Protein AF-A0A792DQU1-F1 (afdb_monomer_lite)

Radius of gyration: 22.96 Å; chains: 1; bounding box: 84×52×39 Å

Organism: Escherichia coli (NCBI:txid562)

Secondary structure (DSSP, 8-state):
-------PPPP----TT----PPPS----TTSGGG-GGGGT-EEESSEEEEEE-TTSGGGEEEEEE--TTSPPPEEE---TT-HHHHHH-----------S---TT-EEEEEEEE-S---TT----SS-SS-EEEEEEEEE-SS-EEEEE--

Sequence (152 aa):
DAPSSETGAPTPSPSENEAVSTTTLLSYRASESEGRLTEQGWSAGGGKAEIVADEGATGGTAMKLSKETGVGSWYLEHDAGTGAELLKNGGLISCRFKASGELVANQYVIALYWPVSSLPQGVTLTGDAGNNLLAAFYIQTDAKDLNVMYHN

Foldseek 3Di:
DDDDDPDDDDDDDPDPDPPPDDDDLADFACQPPVSDQVVRQKDKDFWDWDWDAQCPGDNRIDIDTDHDPPTDDIDMDHCSAQCAVCVVVPDDDDDDDDDDDDQDAFDWDDWDWAFYPDYPPPDDDDDDPVTDTPGTWTWTGHNPDIDIDGDD

Structure (mmCIF, N/CA/C/O backbone):
data_AF-A0A792DQU1-F1
#
_entry.id   AF-A0A792DQU1-F1
#
loop_
_atom_site.group_PDB
_atom_site.id
_atom_site.type_symbol
_atom_site.label_atom_id
_atom_site.label_alt_id
_atom_site.label_comp_id
_atom_site.label_asym_id
_atom_site.label_entity_id
_atom_site.label_seq_id
_atom_site.pdbx_PDB_ins_code
_atom_site.Cartn_x
_atom_site.Cartn_y
_atom_site.Cartn_z
_atom_site.occupancy
_atom_site.B_iso_or_equiv
_atom_site.auth_seq_id
_atom_site.auth_comp_id
_atom_site.auth_asym_id
_atom_site.auth_atom_id
_atom_site.pdbx_PDB_model_num
ATOM 1 N N . ASP A 1 1 ? -66.886 35.059 -3.713 1.00 43.34 1 ASP A N 1
ATOM 2 C CA . ASP A 1 1 ? -66.069 34.104 -2.953 1.00 43.34 1 ASP A CA 1
ATOM 3 C C . ASP A 1 1 ? -64.711 33.918 -3.593 1.00 43.34 1 ASP A C 1
ATOM 5 O O . ASP A 1 1 ? -64.624 33.772 -4.806 1.00 43.34 1 ASP A O 1
ATOM 9 N N . ALA A 1 2 ? -63.674 34.039 -2.768 1.00 40.72 2 ALA A N 1
ATOM 10 C CA . ALA A 1 2 ? -62.271 33.798 -3.095 1.00 40.72 2 ALA A CA 1
ATOM 11 C C . ALA A 1 2 ? -61.932 32.286 -2.924 1.00 40.72 2 ALA A C 1
ATOM 13 O O . ALA A 1 2 ? -62.847 31.484 -2.759 1.00 40.72 2 ALA A O 1
ATOM 14 N N . PRO A 1 3 ? -60.656 31.861 -2.967 1.00 56.88 3 PRO A N 1
ATOM 15 C CA . PRO A 1 3 ? -59.996 31.225 -4.108 1.00 56.88 3 PRO A CA 1
ATOM 16 C C . PRO A 1 3 ? -59.577 29.772 -3.787 1.00 56.88 3 PRO A C 1
ATOM 18 O O . PRO A 1 3 ? -59.756 29.305 -2.667 1.00 56.88 3 PRO A O 1
ATOM 21 N N . SER A 1 4 ? -58.953 29.044 -4.717 1.00 46.28 4 SER A N 1
ATOM 22 C CA . SER A 1 4 ? -58.088 27.906 -4.353 1.00 46.28 4 SER A CA 1
ATOM 23 C C . SER A 1 4 ? -57.001 27.709 -5.402 1.00 46.28 4 SER A C 1
ATOM 25 O O . SER A 1 4 ? -57.216 27.116 -6.453 1.00 46.28 4 SER A O 1
ATOM 27 N N . SER A 1 5 ? -55.837 28.275 -5.095 1.00 47.66 5 SER A N 1
ATOM 28 C CA . SER A 1 5 ? -54.564 27.972 -5.734 1.00 47.66 5 SER A CA 1
ATOM 29 C C . SER A 1 5 ? -54.124 26.572 -5.307 1.00 47.66 5 SER A C 1
ATOM 31 O O . SER A 1 5 ? -54.029 26.303 -4.110 1.00 47.66 5 SER A O 1
ATOM 33 N N . GLU A 1 6 ? -53.828 25.692 -6.260 1.00 48.25 6 GLU A N 1
ATOM 34 C CA . GLU A 1 6 ? -53.082 24.466 -5.977 1.00 48.25 6 GLU A CA 1
ATOM 35 C C . GLU A 1 6 ? -51.632 24.839 -5.652 1.00 48.25 6 GLU A C 1
ATOM 37 O O . GLU A 1 6 ? -50.839 25.203 -6.521 1.00 48.25 6 GLU A O 1
ATOM 42 N N . THR A 1 7 ? -51.289 24.788 -4.369 1.00 46.88 7 THR A N 1
ATOM 43 C CA . THR A 1 7 ? -49.910 24.893 -3.899 1.00 46.88 7 THR A CA 1
ATOM 44 C C . THR A 1 7 ? -49.225 23.551 -4.155 1.00 46.88 7 THR A C 1
ATOM 46 O O . THR A 1 7 ? -49.405 22.600 -3.397 1.00 46.88 7 THR A O 1
ATOM 49 N N . GLY A 1 8 ? -48.453 23.457 -5.239 1.00 41.84 8 GLY A N 1
ATOM 50 C CA . GLY A 1 8 ? -47.549 22.331 -5.470 1.00 41.84 8 GLY A CA 1
ATOM 51 C C . GLY A 1 8 ? -46.535 22.234 -4.329 1.00 41.84 8 GLY A C 1
ATOM 52 O O . GLY A 1 8 ? -45.804 23.187 -4.059 1.00 41.84 8 GLY A O 1
ATOM 53 N N . ALA A 1 9 ? -46.512 21.098 -3.633 1.00 48.31 9 ALA A N 1
ATOM 54 C CA . ALA A 1 9 ? -45.486 20.809 -2.642 1.00 48.31 9 ALA A CA 1
ATOM 55 C C . ALA A 1 9 ? -44.121 20.701 -3.349 1.00 48.31 9 ALA A C 1
ATOM 57 O O . ALA A 1 9 ? -44.023 19.984 -4.349 1.00 48.31 9 ALA A O 1
ATOM 58 N N . PRO A 1 10 ? -43.063 21.380 -2.874 1.00 45.91 10 PRO A N 1
ATOM 59 C CA . PRO A 1 10 ? -41.738 21.184 -3.436 1.00 45.91 10 PRO A CA 1
ATOM 60 C C . PRO A 1 10 ? -41.246 19.776 -3.087 1.00 45.91 10 PRO A C 1
ATOM 62 O O . PRO A 1 10 ? -41.093 19.427 -1.916 1.00 45.91 10 PRO A O 1
ATOM 65 N N . THR A 1 11 ? -40.986 18.968 -4.113 1.00 45.44 11 THR A N 1
ATOM 66 C CA . THR A 1 11 ? -40.155 17.767 -4.000 1.00 45.44 11 THR A CA 1
ATOM 67 C C . THR A 1 11 ? -38.776 18.206 -3.502 1.00 45.44 11 THR A C 1
ATOM 69 O O . THR A 1 11 ? -38.173 19.070 -4.143 1.00 45.44 11 THR A O 1
ATOM 72 N N . PRO A 1 12 ? -38.252 17.679 -2.382 1.00 46.56 12 PRO A N 1
ATOM 73 C CA . PRO A 1 12 ? -36.901 18.014 -1.966 1.00 46.56 12 PRO A CA 1
ATOM 74 C C . PRO A 1 12 ? -35.918 17.417 -2.978 1.00 46.56 12 PRO A C 1
ATOM 76 O O . PRO A 1 12 ? -35.731 16.203 -3.040 1.00 46.56 12 PRO A O 1
ATOM 79 N N . SER A 1 13 ? -35.316 18.273 -3.802 1.00 51.78 13 SER A N 1
ATOM 80 C CA . SER A 1 13 ? -34.132 17.920 -4.583 1.00 51.78 13 SER A CA 1
ATOM 81 C C . SER A 1 13 ? -32.974 17.654 -3.613 1.00 51.78 13 SER A C 1
ATOM 83 O O . SER A 1 13 ? -32.790 18.449 -2.686 1.00 51.78 13 SER A O 1
ATOM 85 N N . PRO A 1 14 ? -32.181 16.583 -3.790 1.00 46.38 14 PRO A N 1
ATOM 86 C CA . PRO A 1 14 ? -30.969 16.414 -3.008 1.00 46.38 14 PRO A CA 1
ATOM 87 C C . PRO A 1 14 ? -30.014 17.557 -3.357 1.00 46.38 14 PRO A C 1
ATOM 89 O O . PRO A 1 14 ? -29.698 17.779 -4.524 1.00 46.38 14 PRO A O 1
ATOM 92 N N . SER A 1 15 ? -29.594 18.315 -2.347 1.00 51.66 15 SER A N 1
ATOM 93 C CA . SER A 1 15 ? -28.601 19.375 -2.490 1.00 51.66 15 SER A CA 1
ATOM 94 C C . SER A 1 15 ? -27.284 18.782 -3.002 1.00 51.66 15 SER A C 1
ATOM 96 O O . SER A 1 15 ? -26.598 18.070 -2.276 1.00 51.66 15 SER A O 1
ATOM 98 N N . GLU A 1 16 ? -26.915 19.098 -4.242 1.00 55.16 16 GLU A N 1
ATOM 99 C CA . GLU A 1 16 ? -25.705 18.649 -4.957 1.00 55.16 16 GLU A CA 1
ATOM 100 C C . GLU A 1 16 ? -24.372 19.178 -4.383 1.00 55.16 16 GLU A C 1
ATOM 102 O O . GLU A 1 16 ? -23.371 19.230 -5.092 1.00 55.16 16 GLU A O 1
ATOM 107 N N . ASN A 1 17 ? -24.306 19.606 -3.118 1.00 48.28 17 ASN A N 1
ATOM 108 C CA . ASN A 1 17 ? -23.088 20.248 -2.619 1.00 48.28 17 ASN A CA 1
ATOM 109 C C . ASN A 1 17 ? -22.857 20.136 -1.107 1.00 48.28 17 ASN A C 1
ATOM 111 O O . ASN A 1 17 ? -22.413 21.091 -0.468 1.00 48.28 17 ASN A O 1
ATOM 115 N N . GLU A 1 18 ? -23.104 18.967 -0.518 1.00 50.81 18 GLU A N 1
ATOM 116 C CA . GLU A 1 18 ? -22.389 18.633 0.715 1.00 50.81 18 GLU A CA 1
ATOM 117 C C . GLU A 1 18 ? -20.957 18.247 0.335 1.00 50.81 18 GLU A C 1
ATOM 119 O O . GLU A 1 18 ? -20.664 17.106 -0.018 1.00 50.81 18 GLU A O 1
ATOM 124 N N . ALA A 1 19 ? -20.055 19.231 0.345 1.00 58.03 19 ALA A N 1
ATOM 125 C CA . ALA A 1 19 ? -18.627 18.979 0.244 1.00 58.03 19 ALA A CA 1
ATOM 126 C C . ALA A 1 19 ? -18.201 18.127 1.450 1.00 58.03 19 ALA A C 1
ATOM 128 O O . ALA A 1 19 ? -17.959 18.646 2.543 1.00 58.03 19 ALA A O 1
ATOM 129 N N . VAL A 1 20 ? -18.139 16.808 1.263 1.00 65.75 20 VAL A N 1
ATOM 130 C CA . VAL A 1 20 ? -17.619 15.891 2.277 1.00 65.75 20 VAL A CA 1
ATOM 131 C C . VAL A 1 20 ? -16.148 16.238 2.490 1.00 65.75 20 VAL A C 1
ATOM 133 O O . VAL A 1 20 ? -15.299 16.010 1.629 1.00 65.75 20 VAL A O 1
ATOM 136 N N . SER A 1 21 ? -15.852 16.850 3.633 1.00 80.81 21 SER A N 1
ATOM 137 C CA . SER A 1 21 ? -14.489 17.199 4.021 1.00 80.81 21 SER A CA 1
ATOM 138 C C . SER A 1 21 ? -13.783 15.940 4.516 1.00 80.81 21 SER A C 1
ATOM 140 O O . SER A 1 21 ? -14.169 15.375 5.536 1.00 80.81 21 SER A O 1
ATOM 142 N N . THR A 1 22 ? -12.755 15.487 3.802 1.00 87.31 22 THR A N 1
ATOM 143 C CA . THR A 1 22 ? -11.919 14.358 4.232 1.00 87.31 22 THR A CA 1
ATOM 144 C C . THR A 1 22 ? -10.731 14.852 5.048 1.00 87.31 22 THR A C 1
ATOM 146 O O . THR A 1 22 ? -10.061 15.804 4.645 1.00 87.31 22 THR A O 1
ATOM 149 N N . THR A 1 23 ? -10.414 14.175 6.149 1.00 94.00 23 THR A N 1
ATOM 150 C CA . THR A 1 23 ? -9.155 14.364 6.880 1.00 94.00 23 THR A CA 1
ATOM 151 C C . THR A 1 23 ? -8.150 13.283 6.485 1.00 94.00 23 THR A C 1
ATOM 153 O O . THR A 1 23 ? -8.506 12.124 6.275 1.00 94.00 23 THR A O 1
ATOM 156 N N . THR A 1 24 ? -6.876 13.656 6.366 1.00 95.69 24 THR A N 1
ATOM 157 C CA . THR A 1 24 ? -5.800 12.703 6.073 1.00 95.69 24 THR A CA 1
ATOM 158 C C . THR A 1 24 ? -5.320 12.069 7.373 1.00 95.69 24 THR A C 1
ATOM 160 O O . THR A 1 24 ? -4.784 12.769 8.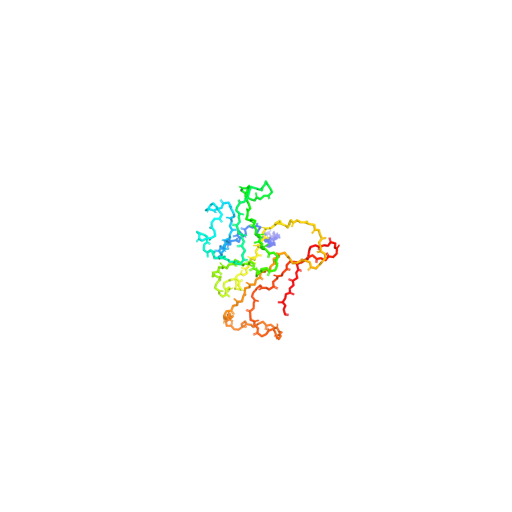227 1.00 95.69 24 THR A O 1
ATOM 163 N N . LEU A 1 25 ? -5.489 10.752 7.513 1.00 96.75 25 LEU A N 1
ATOM 164 C CA . LEU A 1 25 ? -4.916 9.992 8.631 1.00 96.75 25 LEU A CA 1
ATOM 165 C C . LEU A 1 25 ? -3.397 9.832 8.477 1.00 96.75 25 LEU A C 1
ATOM 167 O O . LEU A 1 25 ? -2.644 10.090 9.407 1.00 96.75 25 LEU A O 1
ATOM 171 N N . LEU A 1 26 ? -2.962 9.417 7.288 1.00 97.19 26 LEU A N 1
ATOM 172 C CA . LEU A 1 26 ? -1.561 9.300 6.896 1.00 97.19 26 LEU A CA 1
ATOM 173 C C . LEU A 1 26 ? -1.447 9.440 5.378 1.00 97.19 26 LEU A C 1
ATOM 175 O O . LEU A 1 26 ? -2.390 9.137 4.641 1.00 97.19 26 LEU A O 1
ATOM 179 N N . SER A 1 27 ? -0.289 9.884 4.904 1.00 97.56 27 SER A N 1
ATOM 180 C CA . SER A 1 27 ? 0.015 9.952 3.477 1.00 97.56 27 SER A CA 1
ATOM 181 C C . SER A 1 27 ? 1.509 9.838 3.232 1.00 97.56 27 SER A C 1
ATOM 183 O O . SER A 1 27 ? 2.313 10.229 4.071 1.00 97.56 27 SER A O 1
ATOM 185 N N . TYR A 1 28 ? 1.868 9.346 2.051 1.00 98.31 28 TYR A N 1
ATOM 186 C CA . TYR A 1 28 ? 3.202 9.498 1.489 1.00 98.31 28 TYR A CA 1
ATOM 187 C C . TYR A 1 28 ? 3.092 10.132 0.103 1.00 98.31 28 TYR A C 1
ATOM 189 O O . TYR A 1 28 ? 2.278 9.693 -0.718 1.00 98.31 28 TYR A O 1
ATOM 197 N N . ARG A 1 29 ? 3.922 11.136 -0.178 1.00 97.88 29 ARG A N 1
ATOM 198 C CA . ARG A 1 29 ? 4.043 11.775 -1.493 1.00 97.88 29 ARG A CA 1
ATOM 199 C C . ARG A 1 29 ? 5.513 11.968 -1.841 1.00 97.88 29 ARG A C 1
ATOM 201 O O . ARG A 1 29 ? 6.243 12.654 -1.134 1.00 97.88 29 ARG A O 1
ATOM 208 N N . ALA A 1 30 ? 5.935 11.419 -2.979 1.00 97.56 30 ALA A N 1
ATOM 209 C CA . ALA A 1 30 ? 7.315 11.540 -3.460 1.00 97.56 30 ALA A CA 1
ATOM 210 C C . ALA A 1 30 ? 7.729 12.991 -3.781 1.00 97.56 30 ALA A C 1
ATOM 212 O O . ALA A 1 30 ? 8.916 13.304 -3.806 1.00 97.56 30 ALA A O 1
ATOM 213 N N . SER A 1 31 ? 6.760 13.878 -4.022 1.00 96.06 31 SER A N 1
ATOM 214 C CA . SER A 1 31 ? 6.982 15.303 -4.282 1.00 96.06 31 SER A CA 1
ATOM 215 C C . SER A 1 31 ? 7.082 16.159 -3.013 1.00 96.06 31 SER A C 1
ATOM 217 O O . SER A 1 31 ? 7.435 17.331 -3.103 1.00 96.06 31 SER A O 1
ATOM 219 N N . GLU A 1 32 ? 6.729 15.621 -1.843 1.00 97.06 32 GLU A N 1
ATOM 220 C CA . GLU A 1 32 ? 6.776 16.340 -0.564 1.00 97.06 32 GLU A CA 1
ATOM 221 C C . GLU A 1 32 ? 8.051 15.973 0.195 1.00 97.06 32 GLU A C 1
ATOM 223 O O . GLU A 1 32 ? 8.492 14.826 0.139 1.00 97.06 32 GLU A O 1
ATOM 228 N N . SER A 1 33 ? 8.660 16.936 0.896 1.00 96.75 33 SER A N 1
ATOM 229 C CA . SER A 1 33 ? 9.875 16.701 1.697 1.00 96.75 33 SER A CA 1
ATOM 230 C C . SER A 1 33 ? 10.989 15.977 0.927 1.00 96.75 33 SER A C 1
ATOM 232 O O . SER A 1 33 ? 11.638 15.077 1.454 1.00 96.75 33 SER A O 1
ATOM 234 N N . GLU A 1 34 ? 11.155 16.294 -0.363 1.00 95.81 34 GLU A N 1
ATOM 235 C CA . GLU A 1 34 ? 12.109 15.616 -1.261 1.00 95.81 34 GLU A CA 1
ATOM 236 C C . GLU A 1 34 ? 11.931 14.080 -1.289 1.00 95.81 34 GLU A C 1
ATOM 238 O O . GLU A 1 34 ? 12.882 13.325 -1.476 1.00 95.81 34 GLU A O 1
ATOM 243 N N . GLY A 1 35 ? 10.706 13.602 -1.045 1.00 96.56 35 GLY A N 1
ATOM 244 C CA . GLY A 1 35 ? 10.342 12.189 -0.965 1.00 96.56 35 GLY A CA 1
ATOM 245 C C . GLY A 1 35 ? 10.874 11.457 0.271 1.00 96.56 35 GLY A C 1
ATOM 246 O O . GLY A 1 35 ? 10.786 10.225 0.333 1.00 96.56 35 GLY A O 1
ATOM 247 N N . ARG A 1 36 ? 11.416 12.178 1.260 1.00 97.44 36 ARG A N 1
ATOM 248 C CA . ARG A 1 36 ? 12.013 11.602 2.470 1.00 97.44 36 ARG A CA 1
ATOM 249 C C . ARG A 1 36 ? 10.941 10.997 3.372 1.00 97.44 36 ARG A C 1
ATOM 251 O O . ARG A 1 36 ? 10.187 11.704 4.034 1.00 97.44 36 ARG A O 1
ATOM 258 N N . LEU A 1 37 ? 10.938 9.667 3.439 1.00 98.06 37 LEU A N 1
ATOM 259 C CA . LEU A 1 37 ? 10.001 8.863 4.232 1.00 98.06 37 LEU A CA 1
ATOM 260 C C . LEU A 1 37 ? 9.917 9.314 5.697 1.00 98.06 37 LEU A C 1
ATOM 262 O O . LEU A 1 37 ? 8.821 9.542 6.202 1.00 98.06 37 LEU A O 1
ATOM 266 N N . THR A 1 38 ? 11.061 9.518 6.355 1.00 97.44 38 THR A N 1
ATOM 267 C CA . THR A 1 38 ? 11.107 9.851 7.787 1.00 97.44 38 THR A CA 1
ATOM 268 C C . THR A 1 38 ? 10.516 11.219 8.117 1.00 97.44 38 THR A C 1
ATOM 270 O O . THR A 1 38 ? 9.956 11.388 9.195 1.00 97.44 38 THR A O 1
ATOM 273 N N 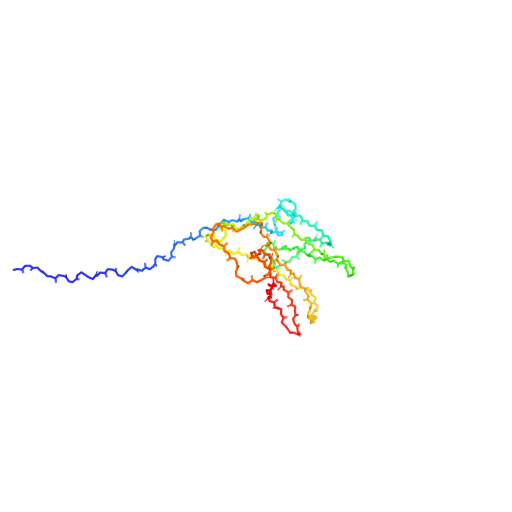. GLU A 1 39 ? 10.585 12.187 7.200 1.00 97.94 39 GLU A N 1
ATOM 274 C CA . GLU A 1 39 ? 9.958 13.504 7.388 1.00 97.94 39 GLU A CA 1
ATOM 275 C C . GLU A 1 39 ? 8.437 13.454 7.230 1.00 97.94 39 GLU A C 1
ATOM 277 O O . GLU A 1 39 ? 7.734 14.324 7.736 1.00 97.94 39 GLU A O 1
ATOM 282 N N . GLN A 1 40 ? 7.933 12.410 6.571 1.00 98.12 40 GLN A N 1
ATOM 283 C CA . GLN A 1 40 ? 6.509 12.139 6.392 1.00 98.12 40 GLN A CA 1
ATOM 284 C C . GLN A 1 40 ? 5.992 11.074 7.377 1.00 98.12 40 GLN A C 1
ATOM 286 O O . GLN A 1 40 ? 4.893 10.564 7.192 1.00 98.12 40 GLN A O 1
ATOM 291 N N . GLY A 1 41 ? 6.775 10.715 8.404 1.00 98.06 41 GLY A N 1
ATOM 292 C CA . GLY A 1 41 ? 6.371 9.770 9.455 1.00 98.06 41 GLY A CA 1
ATOM 293 C C . GLY A 1 41 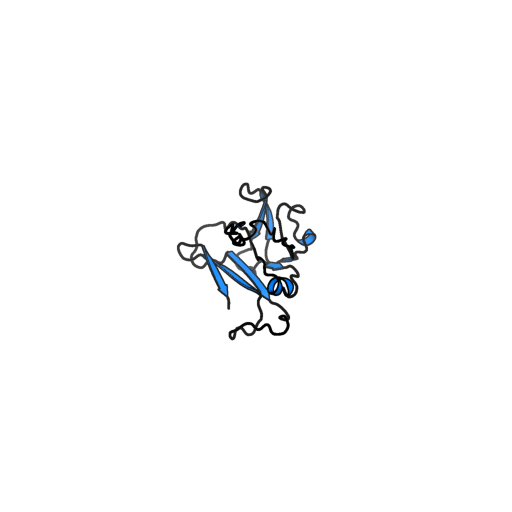? 6.534 8.284 9.114 1.00 98.06 41 GLY A C 1
ATOM 294 O O . GLY A 1 41 ? 6.128 7.434 9.902 1.00 98.06 41 GLY A O 1
ATOM 295 N N . TRP A 1 42 ? 7.144 7.953 7.973 1.00 98.50 42 TRP A N 1
ATOM 296 C CA . TRP A 1 42 ? 7.339 6.571 7.530 1.00 98.50 42 TRP A CA 1
ATOM 297 C C . TRP A 1 42 ? 8.715 6.020 7.911 1.00 98.50 42 TRP A C 1
ATOM 299 O O . TRP A 1 42 ? 9.732 6.719 7.839 1.00 98.50 42 TRP A O 1
ATOM 309 N N . SER A 1 43 ? 8.764 4.728 8.226 1.00 97.62 43 SER A N 1
ATOM 310 C CA . SER A 1 43 ? 9.991 3.934 8.310 1.00 97.62 43 SER A CA 1
ATOM 311 C C . SER A 1 43 ? 10.069 2.942 7.143 1.00 97.62 43 SER A C 1
ATOM 313 O O . SER A 1 43 ? 9.067 2.639 6.493 1.00 97.62 43 SER A O 1
ATOM 315 N N . ALA A 1 44 ? 11.274 2.462 6.834 1.00 97.00 44 ALA A N 1
ATOM 316 C CA . ALA A 1 44 ? 11.505 1.529 5.736 1.00 97.00 44 ALA A CA 1
ATOM 317 C C . ALA A 1 44 ? 12.670 0.582 6.020 1.00 97.00 44 ALA A C 1
ATOM 319 O O . ALA A 1 44 ? 13.595 0.929 6.759 1.00 97.00 44 ALA A O 1
ATOM 320 N N . GLY A 1 45 ? 12.662 -0.585 5.376 1.00 95.44 45 GLY A N 1
ATOM 321 C CA . GLY A 1 45 ? 13.757 -1.552 5.460 1.00 95.44 45 GLY A CA 1
ATOM 322 C C . GLY A 1 45 ? 13.700 -2.634 4.381 1.00 95.44 45 GLY A C 1
ATOM 323 O O . GLY A 1 45 ? 12.814 -2.635 3.530 1.00 95.44 45 GLY A O 1
ATOM 324 N N . GLY A 1 46 ? 14.685 -3.540 4.392 1.00 94.06 46 GLY A N 1
ATOM 325 C CA . GLY A 1 46 ? 14.733 -4.748 3.549 1.00 94.06 46 GLY A CA 1
ATOM 326 C C . GLY A 1 46 ? 15.038 -4.551 2.054 1.00 94.06 46 GLY A C 1
ATOM 327 O O . GLY A 1 46 ? 15.249 -5.526 1.338 1.00 94.06 46 GLY A O 1
ATOM 328 N N . GLY A 1 47 ? 15.115 -3.312 1.566 1.00 94.62 47 GLY A N 1
ATOM 329 C CA . GLY A 1 47 ? 15.459 -2.997 0.178 1.00 94.62 47 GLY A CA 1
ATOM 330 C C . GLY A 1 47 ? 15.968 -1.569 0.008 1.00 94.62 47 GLY A C 1
ATOM 331 O O . GLY A 1 47 ? 16.531 -0.988 0.934 1.00 94.62 47 GLY A O 1
ATOM 332 N N . LYS A 1 48 ? 15.780 -1.006 -1.187 1.00 94.94 48 LYS A N 1
ATOM 333 C CA . LYS A 1 48 ? 16.166 0.364 -1.542 1.00 94.94 48 LYS A CA 1
ATOM 334 C C . LYS A 1 48 ? 14.938 1.170 -1.943 1.00 94.94 48 LYS A C 1
ATOM 336 O O . LYS A 1 48 ? 14.110 0.689 -2.718 1.00 94.94 48 LYS A O 1
ATOM 341 N N . ALA A 1 49 ? 14.870 2.395 -1.436 1.00 96.75 49 ALA A N 1
ATOM 342 C CA . ALA A 1 49 ? 13.894 3.407 -1.809 1.00 96.75 49 ALA A CA 1
ATOM 343 C C . ALA A 1 49 ? 14.645 4.604 -2.402 1.00 96.75 49 ALA A C 1
ATOM 345 O O . ALA A 1 49 ? 15.478 5.206 -1.726 1.00 96.75 49 ALA A O 1
ATOM 346 N N . GLU A 1 50 ? 14.378 4.922 -3.666 1.00 97.19 50 GLU A N 1
ATOM 347 C CA . GLU A 1 50 ? 15.069 5.984 -4.404 1.00 97.19 50 GLU A CA 1
ATOM 348 C C . GLU A 1 50 ? 14.050 6.926 -5.042 1.00 97.19 50 GLU A C 1
ATOM 350 O O . GLU A 1 50 ? 13.086 6.474 -5.659 1.00 97.19 50 GLU A O 1
ATOM 355 N N . ILE A 1 51 ? 14.263 8.236 -4.923 1.00 98.06 51 ILE A N 1
ATOM 356 C CA . ILE A 1 51 ? 13.418 9.227 -5.594 1.00 98.06 51 ILE A CA 1
ATOM 357 C C . ILE A 1 51 ? 13.910 9.413 -7.024 1.00 98.06 51 ILE A C 1
ATOM 359 O O . ILE A 1 51 ? 15.083 9.698 -7.260 1.00 98.06 51 ILE A O 1
ATOM 363 N N . VAL A 1 52 ? 13.006 9.232 -7.982 1.00 97.94 52 VAL A N 1
ATOM 364 C CA . VAL A 1 52 ? 13.286 9.305 -9.418 1.00 97.94 52 VAL A CA 1
ATOM 365 C C . VAL A 1 52 ? 12.344 10.292 -10.096 1.00 97.94 52 VAL A C 1
ATOM 367 O O . VAL A 1 52 ? 11.210 10.480 -9.655 1.00 97.94 52 VAL A O 1
ATOM 370 N N . ALA A 1 53 ? 12.802 10.905 -11.187 1.00 97.31 53 ALA A N 1
ATOM 371 C CA . ALA A 1 53 ? 11.935 11.687 -12.059 1.00 97.31 53 ALA A CA 1
ATOM 372 C C . ALA A 1 53 ? 10.967 10.762 -12.814 1.00 97.31 53 ALA A C 1
ATOM 374 O O . ALA A 1 53 ? 11.364 9.713 -13.330 1.00 97.31 53 ALA A O 1
ATOM 375 N N . ASP A 1 54 ? 9.701 11.158 -12.880 1.00 97.12 54 ASP A N 1
ATOM 376 C CA . ASP A 1 54 ? 8.635 10.438 -13.566 1.00 97.12 54 ASP A CA 1
ATOM 377 C C . ASP A 1 54 ? 7.568 11.438 -14.024 1.00 97.12 54 ASP A C 1
ATOM 379 O O . ASP A 1 54 ? 6.786 11.938 -13.219 1.00 97.12 54 ASP A O 1
ATOM 383 N N . GLU A 1 55 ? 7.529 11.738 -15.324 1.00 95.00 55 GLU A N 1
ATOM 384 C CA . GLU A 1 55 ? 6.577 12.699 -15.907 1.00 95.00 55 GLU A CA 1
ATOM 385 C C . GLU A 1 55 ? 5.112 12.298 -15.685 1.00 95.00 55 GLU A C 1
ATOM 387 O O . GLU A 1 55 ? 4.226 13.150 -15.635 1.00 95.00 55 GLU A O 1
ATOM 392 N N . GLY A 1 56 ? 4.846 10.999 -15.518 1.00 93.19 56 GLY A N 1
ATOM 393 C CA . GLY A 1 56 ? 3.519 10.483 -15.218 1.00 93.19 56 GLY A CA 1
ATOM 394 C C . GLY A 1 56 ? 3.152 10.582 -13.739 1.00 93.19 56 GLY A C 1
ATOM 395 O O . GLY A 1 56 ? 2.026 10.232 -13.380 1.00 93.19 56 GLY A O 1
ATOM 396 N N . ALA A 1 57 ? 4.059 11.001 -12.856 1.00 95.00 57 ALA A N 1
ATOM 397 C CA . ALA A 1 57 ? 3.812 11.126 -11.427 1.00 95.00 57 ALA A CA 1
ATOM 398 C C . ALA A 1 57 ? 3.333 12.528 -11.027 1.00 95.00 57 ALA A C 1
ATOM 400 O O . ALA A 1 57 ? 3.682 13.540 -11.632 1.00 95.00 57 ALA A O 1
ATOM 401 N N . THR A 1 58 ? 2.527 12.597 -9.967 1.00 89.81 58 THR A N 1
ATOM 402 C CA . THR A 1 58 ? 2.145 13.875 -9.358 1.00 89.81 58 THR A CA 1
ATOM 403 C C . THR A 1 58 ? 3.403 14.601 -8.887 1.00 89.81 58 THR A C 1
ATOM 405 O O . THR A 1 58 ? 4.180 14.045 -8.119 1.00 89.81 58 THR A O 1
ATOM 408 N N . GLY A 1 59 ? 3.615 15.831 -9.357 1.00 91.88 59 GLY A N 1
ATOM 409 C CA . GLY A 1 59 ? 4.828 16.595 -9.044 1.00 91.88 59 GLY A CA 1
ATOM 410 C C . GLY A 1 59 ? 6.084 16.146 -9.803 1.00 91.88 59 GLY A C 1
ATOM 411 O O . GLY A 1 59 ? 7.166 16.632 -9.493 1.00 91.88 59 GLY A O 1
ATOM 412 N N . GLY A 1 60 ? 5.961 15.253 -10.793 1.00 96.25 60 GLY A N 1
ATOM 413 C CA . GLY A 1 60 ? 7.068 14.841 -11.661 1.00 96.25 60 GLY A CA 1
ATOM 414 C C . GLY A 1 60 ? 8.084 13.896 -11.014 1.00 96.25 60 GLY A C 1
ATOM 415 O O . GLY A 1 60 ? 9.131 13.637 -11.608 1.00 96.25 60 GLY A O 1
ATOM 416 N N . THR A 1 61 ? 7.809 13.385 -9.809 1.00 97.00 61 THR A N 1
ATOM 417 C CA . THR A 1 61 ? 8.691 12.459 -9.087 1.00 97.00 61 THR A CA 1
ATOM 418 C C . THR A 1 61 ? 7.937 11.261 -8.524 1.00 97.00 61 THR A C 1
ATOM 420 O O . THR A 1 61 ? 6.763 11.342 -8.159 1.00 97.00 61 THR A O 1
ATOM 423 N N . ALA A 1 62 ? 8.628 10.128 -8.429 1.00 98.12 62 ALA A N 1
ATOM 424 C CA . ALA A 1 62 ? 8.125 8.897 -7.833 1.00 98.12 62 ALA A CA 1
ATOM 425 C C . ALA A 1 62 ? 9.188 8.259 -6.932 1.00 98.12 62 ALA A C 1
ATOM 427 O O . ALA A 1 62 ? 10.385 8.454 -7.132 1.00 98.12 62 ALA A O 1
ATOM 428 N N . MET A 1 63 ? 8.753 7.455 -5.963 1.00 97.94 63 MET A N 1
ATOM 429 C CA . MET A 1 63 ? 9.649 6.587 -5.203 1.00 97.94 63 MET A CA 1
ATOM 430 C C . MET A 1 63 ? 9.735 5.226 -5.884 1.00 97.94 63 MET A C 1
ATOM 432 O O . MET A 1 63 ? 8.739 4.508 -5.992 1.00 97.94 63 MET A O 1
ATOM 436 N N . LYS A 1 64 ? 10.934 4.859 -6.324 1.00 97.62 64 LYS A N 1
ATOM 437 C CA . LYS A 1 64 ? 11.244 3.532 -6.841 1.00 97.62 64 LYS A CA 1
ATOM 438 C C . LYS A 1 64 ? 11.663 2.627 -5.687 1.00 97.62 64 LYS A C 1
ATOM 440 O O . LYS A 1 64 ? 12.666 2.883 -5.023 1.00 97.62 64 LYS A O 1
ATOM 445 N N . LEU A 1 65 ? 10.905 1.553 -5.486 1.00 97.06 65 LEU A N 1
ATOM 446 C CA . LEU A 1 65 ? 11.210 0.503 -4.518 1.00 97.06 65 LEU A CA 1
ATOM 447 C C . LEU A 1 65 ? 11.848 -0.682 -5.238 1.00 97.06 65 LEU A C 1
ATOM 449 O O . LEU A 1 65 ? 11.348 -1.145 -6.264 1.00 97.06 65 LEU A O 1
ATOM 453 N N . SER A 1 66 ? 12.966 -1.172 -4.714 1.00 94.62 66 SER A N 1
ATOM 454 C CA . SER A 1 66 ? 13.648 -2.346 -5.255 1.00 94.62 66 SER A CA 1
ATOM 455 C C . SER A 1 66 ? 14.280 -3.184 -4.150 1.00 94.62 66 SER A C 1
ATOM 457 O O . SER A 1 66 ? 14.537 -2.706 -3.046 1.00 94.62 66 SER A O 1
ATOM 459 N N . LYS A 1 67 ? 14.532 -4.456 -4.446 1.00 93.50 67 LYS A N 1
ATOM 460 C CA . LYS A 1 67 ? 15.292 -5.359 -3.582 1.00 93.50 67 LYS A CA 1
ATOM 461 C C . LYS A 1 67 ? 16.207 -6.228 -4.425 1.00 93.50 67 LYS A C 1
ATOM 463 O O . LYS A 1 67 ? 15.966 -6.419 -5.616 1.00 93.50 67 LYS A O 1
ATOM 468 N N . GLU A 1 68 ? 17.208 -6.806 -3.786 1.00 91.12 68 GLU A N 1
ATOM 469 C CA . GLU A 1 68 ? 18.025 -7.840 -4.406 1.00 91.12 68 GLU A CA 1
ATOM 470 C C . GLU A 1 68 ? 17.274 -9.186 -4.394 1.00 91.12 68 GLU A C 1
ATOM 472 O O . GLU A 1 68 ? 16.533 -9.532 -3.462 1.00 91.12 68 GLU A O 1
ATOM 477 N N . THR A 1 69 ? 17.405 -9.952 -5.477 1.00 88.25 69 THR A N 1
ATOM 478 C CA . THR A 1 69 ? 16.821 -11.297 -5.569 1.00 88.25 69 THR A CA 1
ATOM 479 C C . THR A 1 69 ? 17.472 -12.209 -4.533 1.00 88.25 69 THR A C 1
ATOM 481 O O . THR A 1 69 ? 18.681 -12.172 -4.342 1.00 88.25 69 THR A O 1
ATOM 484 N N . GLY A 1 70 ? 16.671 -13.025 -3.843 1.00 88.44 70 GLY A N 1
ATOM 485 C CA . GLY A 1 70 ? 17.153 -13.875 -2.747 1.00 88.44 70 GLY A CA 1
ATOM 486 C C . GLY A 1 70 ? 17.361 -13.150 -1.411 1.00 88.44 70 GLY A C 1
ATOM 487 O O . GLY A 1 70 ? 17.550 -13.816 -0.399 1.00 88.44 70 GLY A O 1
ATOM 488 N N . VAL A 1 71 ? 17.257 -11.817 -1.376 1.00 88.69 71 VAL A N 1
ATOM 489 C CA . VAL A 1 71 ? 17.223 -11.026 -0.136 1.00 88.69 71 VAL A CA 1
ATOM 490 C C . VAL A 1 71 ? 15.770 -10.835 0.322 1.00 88.69 71 VAL A C 1
ATOM 492 O O . VAL A 1 71 ? 14.835 -10.915 -0.491 1.00 88.69 71 VAL A O 1
ATOM 495 N N . GLY A 1 72 ? 15.591 -10.620 1.632 1.00 86.56 72 GLY A N 1
ATOM 496 C CA . GLY A 1 72 ? 14.300 -10.348 2.269 1.00 86.56 72 GLY A CA 1
ATOM 497 C C . GLY A 1 72 ? 13.508 -9.232 1.581 1.00 86.56 72 GLY A C 1
ATOM 498 O O . GLY A 1 72 ? 14.052 -8.427 0.828 1.00 86.56 72 GLY A O 1
ATOM 499 N N . SER A 1 73 ? 12.194 -9.225 1.790 1.00 93.94 73 SER A N 1
ATOM 500 C CA . SER A 1 73 ? 11.305 -8.225 1.194 1.00 93.94 73 SER A CA 1
ATOM 501 C C . SER A 1 73 ? 11.598 -6.823 1.722 1.00 93.94 73 SER A C 1
ATOM 503 O O . SER A 1 73 ? 11.945 -6.655 2.890 1.00 93.94 73 SER A O 1
ATOM 505 N N . TRP A 1 74 ? 11.403 -5.817 0.870 1.00 96.62 74 TRP A N 1
ATOM 506 C CA . TRP A 1 74 ? 11.313 -4.438 1.331 1.00 96.62 74 TRP A CA 1
ATOM 507 C C . TRP A 1 74 ? 9.990 -4.215 2.073 1.00 96.62 74 TRP A C 1
ATOM 509 O O . TRP A 1 74 ? 9.010 -4.920 1.823 1.00 96.62 74 TRP A O 1
ATOM 519 N N . TYR A 1 75 ? 9.956 -3.226 2.960 1.00 97.38 75 TYR A N 1
ATOM 520 C CA . TYR A 1 75 ? 8.738 -2.786 3.639 1.00 97.38 75 TYR A CA 1
ATOM 521 C C . TYR A 1 75 ? 8.765 -1.278 3.890 1.00 97.38 75 TYR A C 1
ATOM 523 O O . TYR A 1 75 ? 9.841 -0.683 3.994 1.00 97.38 75 TYR A O 1
ATOM 531 N N . LEU A 1 76 ? 7.570 -0.691 3.985 1.00 98.25 76 LEU A N 1
ATOM 532 C CA . LEU A 1 76 ? 7.314 0.668 4.455 1.00 98.25 76 LEU A CA 1
ATOM 533 C C . LEU A 1 76 ? 6.269 0.587 5.567 1.00 98.25 76 LEU A C 1
ATOM 535 O O . LEU A 1 76 ? 5.251 -0.083 5.391 1.00 98.25 76 LEU A O 1
ATOM 539 N N . GLU A 1 77 ? 6.500 1.272 6.678 1.00 98.12 77 GLU A N 1
ATOM 540 C CA . GLU A 1 77 ? 5.608 1.257 7.839 1.00 98.12 77 GLU A CA 1
ATOM 541 C C . GLU A 1 77 ? 5.285 2.679 8.295 1.00 98.12 77 GLU A C 1
ATOM 543 O O . GLU A 1 77 ? 6.119 3.582 8.226 1.00 98.12 77 GLU A O 1
ATOM 548 N N . HIS A 1 78 ? 4.061 2.860 8.782 1.00 98.31 78 HIS A N 1
ATOM 549 C CA . HIS A 1 78 ? 3.583 4.073 9.434 1.00 98.31 78 HIS A CA 1
ATOM 550 C C . HIS A 1 78 ? 2.606 3.658 10.532 1.00 98.31 78 HIS A C 1
ATOM 552 O O . HIS A 1 78 ? 1.820 2.727 10.337 1.00 98.31 78 HIS A O 1
ATOM 558 N N . ASP A 1 79 ? 2.617 4.348 11.672 1.00 97.00 79 ASP A N 1
ATOM 559 C CA . ASP A 1 79 ? 1.591 4.134 12.691 1.00 97.00 79 ASP A CA 1
ATOM 560 C C . ASP A 1 79 ? 0.259 4.708 12.190 1.00 97.00 79 ASP A C 1
ATOM 562 O O . ASP A 1 79 ? 0.088 5.921 12.072 1.00 97.00 79 ASP A O 1
ATOM 566 N N . ALA A 1 80 ? -0.659 3.821 11.813 1.00 96.50 80 ALA A N 1
ATOM 567 C CA . ALA A 1 80 ? -1.997 4.167 11.344 1.00 96.50 80 ALA A CA 1
ATOM 568 C C . ALA A 1 80 ? -3.049 4.093 12.468 1.00 96.50 80 ALA A C 1
ATOM 570 O O . ALA A 1 80 ? -4.228 4.378 12.243 1.00 96.50 80 ALA A O 1
ATOM 571 N N . GLY A 1 81 ? -2.657 3.687 13.680 1.00 96.81 81 GLY A N 1
ATOM 572 C CA . GLY A 1 81 ? -3.583 3.399 14.769 1.00 96.81 81 GLY A CA 1
ATOM 573 C C . GLY A 1 81 ? -4.600 2.299 14.427 1.00 96.81 81 GLY A C 1
ATOM 574 O O . GLY A 1 81 ? -4.351 1.399 13.624 1.00 96.81 81 GLY A O 1
ATOM 575 N N . THR A 1 82 ? -5.776 2.365 15.057 1.00 96.75 82 THR A N 1
ATOM 576 C CA . THR A 1 82 ? -6.824 1.328 14.964 1.00 96.75 82 THR A CA 1
ATOM 577 C C . THR A 1 82 ? -7.826 1.539 13.829 1.00 96.75 82 THR A C 1
ATOM 579 O O . THR A 1 82 ? -8.699 0.701 13.629 1.00 96.75 82 THR A O 1
ATOM 582 N N . GLY A 1 83 ? -7.773 2.675 13.124 1.00 96.56 83 GLY A N 1
ATOM 583 C CA . GLY A 1 83 ? -8.727 3.006 12.058 1.00 96.56 83 GLY A CA 1
ATOM 584 C C . GLY A 1 83 ? -10.180 3.193 12.520 1.00 96.56 83 GLY A C 1
ATOM 585 O O . GLY A 1 83 ? -11.089 3.175 11.694 1.00 96.56 83 GLY A O 1
ATOM 586 N N . ALA A 1 84 ? -10.432 3.399 13.819 1.00 96.25 84 ALA A N 1
ATOM 587 C CA . ALA A 1 84 ? -11.788 3.540 14.360 1.00 96.25 84 ALA A CA 1
ATOM 588 C C . ALA A 1 84 ? -12.599 4.672 13.693 1.00 96.25 84 ALA A C 1
ATOM 590 O O . ALA A 1 84 ? -13.770 4.479 13.372 1.00 96.25 84 ALA A O 1
ATOM 591 N N . GLU A 1 85 ? -11.978 5.826 13.426 1.00 95.12 85 GLU A N 1
ATOM 592 C CA . GLU A 1 85 ? -12.641 6.939 12.728 1.00 95.12 85 GLU A CA 1
ATOM 593 C C . GLU A 1 85 ? -12.923 6.624 11.253 1.00 95.12 85 GLU A C 1
ATOM 595 O O . GLU A 1 85 ? -13.950 7.053 10.733 1.00 95.12 85 GLU A O 1
ATOM 600 N N . LEU A 1 86 ? -12.074 5.826 10.592 1.00 96.06 86 LEU A N 1
ATOM 601 C CA . LEU A 1 86 ? -12.333 5.349 9.229 1.00 96.06 86 LEU A CA 1
ATOM 602 C C . LEU A 1 86 ? -13.557 4.424 9.201 1.00 96.06 86 LEU A C 1
ATOM 604 O O . LEU A 1 86 ? -14.415 4.564 8.335 1.00 96.06 86 LEU A O 1
ATOM 608 N N . LEU A 1 87 ? -13.668 3.508 10.168 1.00 95.94 87 LEU A N 1
ATOM 609 C CA . LEU A 1 87 ? -14.828 2.619 10.292 1.00 95.94 87 LEU A CA 1
ATOM 610 C C . LEU A 1 87 ? -16.120 3.382 10.611 1.00 95.94 87 LEU A C 1
ATOM 612 O O . LEU A 1 87 ? -17.189 3.005 10.140 1.00 95.94 87 LEU A O 1
ATOM 616 N N . LYS A 1 88 ? -16.026 4.445 11.415 1.00 94.75 88 LYS A N 1
ATOM 617 C CA . LYS A 1 88 ? -17.175 5.250 11.837 1.00 94.75 88 LYS A CA 1
ATOM 618 C C . LYS A 1 88 ? -17.677 6.188 10.740 1.00 94.75 88 LYS A C 1
ATOM 620 O O . LYS A 1 88 ? -18.883 6.290 10.538 1.00 94.75 88 LYS A O 1
ATOM 625 N N . ASN A 1 89 ? -16.762 6.890 10.074 1.00 94.94 89 ASN A N 1
ATOM 626 C CA . ASN A 1 89 ? -17.100 7.984 9.161 1.00 94.94 89 ASN A CA 1
ATOM 627 C C . ASN A 1 89 ? -17.005 7.578 7.680 1.00 94.94 89 ASN A C 1
ATOM 629 O O . ASN A 1 89 ? -17.401 8.349 6.809 1.00 94.94 89 ASN A O 1
ATOM 633 N N . GLY A 1 90 ? -16.484 6.384 7.385 1.00 94.31 90 GLY A N 1
ATOM 634 C CA . GLY A 1 90 ? -16.091 5.999 6.033 1.00 94.31 90 GLY A CA 1
ATOM 635 C C . GLY A 1 90 ? -14.827 6.732 5.569 1.00 94.31 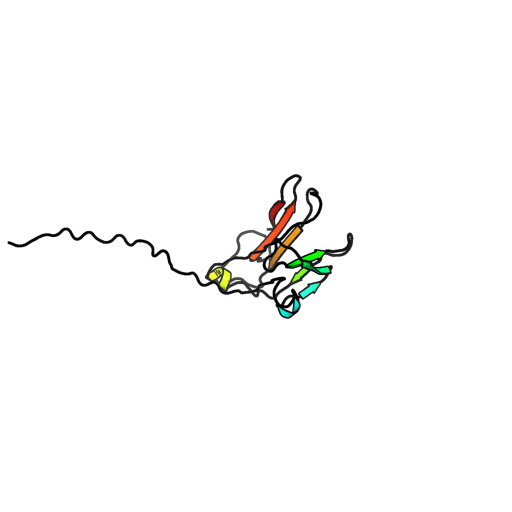90 GLY A C 1
ATOM 636 O O . GLY A 1 90 ? -14.292 7.610 6.246 1.00 94.31 90 GLY A O 1
ATOM 637 N N . GLY A 1 91 ? -14.314 6.349 4.400 1.00 95.06 91 GLY A N 1
ATOM 638 C CA . GLY A 1 91 ? -13.119 6.959 3.817 1.00 95.06 91 GLY A CA 1
ATOM 639 C C . GLY A 1 91 ? -12.474 6.079 2.753 1.00 95.06 91 GLY A C 1
ATOM 640 O O . GLY A 1 91 ? -13.102 5.156 2.237 1.00 95.06 91 GLY A O 1
ATOM 641 N N . LEU A 1 92 ? -11.218 6.381 2.411 1.00 95.50 92 LEU A N 1
ATOM 642 C CA . LEU A 1 92 ? -10.479 5.682 1.363 1.00 95.50 92 LEU A CA 1
ATOM 643 C C . LEU A 1 92 ? -9.060 5.336 1.809 1.00 95.50 92 LEU A C 1
ATOM 645 O O . LEU A 1 92 ? -8.344 6.169 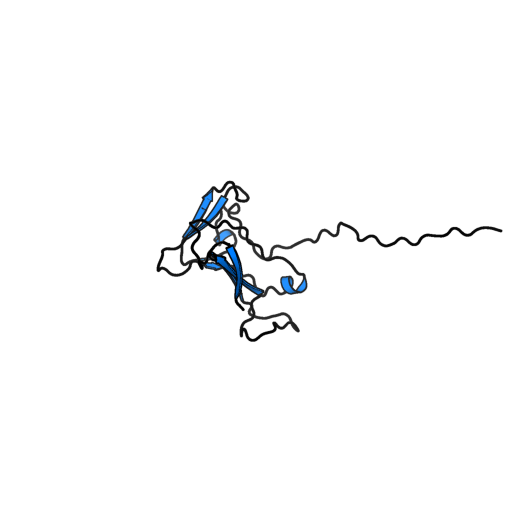2.361 1.00 95.50 92 LEU A O 1
ATOM 649 N N . ILE A 1 93 ? -8.632 4.126 1.457 1.00 96.00 93 ILE A N 1
ATOM 650 C CA . ILE A 1 93 ? -7.220 3.760 1.360 1.00 96.00 93 ILE A CA 1
ATOM 651 C C . ILE A 1 93 ? -6.883 3.809 -0.127 1.00 96.00 93 ILE A C 1
ATOM 653 O O . ILE A 1 93 ? -7.544 3.157 -0.934 1.00 96.00 93 ILE A O 1
ATOM 657 N N . SER A 1 94 ? -5.886 4.605 -0.508 1.00 95.75 94 SER A N 1
ATOM 658 C CA . SER A 1 94 ? -5.514 4.777 -1.913 1.00 95.75 94 SER A CA 1
ATOM 659 C C . SER A 1 94 ? -4.005 4.703 -2.102 1.00 95.75 94 SER A C 1
ATOM 661 O O . SER A 1 94 ? -3.231 5.170 -1.269 1.00 95.75 94 SER A O 1
ATOM 663 N N . CYS A 1 95 ? -3.589 4.104 -3.215 1.00 96.38 95 CYS A N 1
ATOM 664 C CA . CYS A 1 95 ? -2.200 4.037 -3.639 1.00 96.38 95 CYS A CA 1
ATOM 665 C C . CYS A 1 95 ? -2.146 4.258 -5.149 1.00 96.38 95 CYS A C 1
ATOM 667 O O . CYS A 1 95 ? -2.769 3.524 -5.917 1.00 96.38 95 CYS A O 1
ATOM 669 N N . ARG A 1 96 ? -1.396 5.274 -5.579 1.00 96.81 96 ARG A N 1
ATOM 670 C CA . ARG A 1 96 ? -1.078 5.492 -6.989 1.00 96.81 96 ARG A CA 1
ATOM 671 C C . ARG A 1 96 ? 0.322 4.960 -7.243 1.00 96.81 96 ARG A C 1
ATOM 673 O O . ARG A 1 96 ? 1.277 5.451 -6.650 1.00 96.81 96 ARG A O 1
ATOM 680 N N . PHE A 1 97 ? 0.445 3.989 -8.136 1.00 97.06 97 PHE A N 1
ATOM 681 C CA . PHE A 1 97 ? 1.714 3.329 -8.417 1.00 97.06 97 PHE A CA 1
ATOM 682 C C . PHE A 1 97 ? 1.906 3.105 -9.917 1.00 97.06 97 PHE A C 1
ATOM 684 O O . PHE A 1 97 ? 0.968 3.205 -10.709 1.00 97.06 97 PHE A O 1
ATOM 691 N N . LYS A 1 98 ? 3.144 2.783 -10.289 1.00 97.00 98 LYS A N 1
ATOM 692 C CA . LYS A 1 98 ? 3.517 2.288 -11.612 1.00 97.00 98 LYS A CA 1
ATOM 693 C C . LYS A 1 98 ? 4.320 1.007 -11.423 1.00 97.00 98 LYS A C 1
ATOM 695 O O . LYS A 1 98 ? 5.357 1.035 -10.767 1.00 97.00 98 LYS A O 1
ATOM 700 N N . ALA A 1 99 ? 3.842 -0.104 -11.979 1.00 95.38 99 ALA A N 1
ATOM 701 C CA . ALA A 1 99 ? 4.631 -1.329 -12.067 1.00 95.38 99 ALA A CA 1
ATOM 702 C C . ALA A 1 99 ? 5.608 -1.225 -13.250 1.00 95.38 99 ALA A C 1
ATOM 704 O O . ALA A 1 99 ? 5.285 -0.640 -14.283 1.00 95.38 99 ALA A O 1
ATOM 705 N N . SER A 1 100 ? 6.809 -1.776 -13.096 1.00 92.69 100 SER A N 1
ATOM 706 C CA . SER A 1 100 ? 7.856 -1.756 -14.122 1.00 92.69 100 SER A CA 1
ATOM 707 C C . SER A 1 100 ? 8.491 -3.132 -14.259 1.00 92.69 100 SER A C 1
ATOM 709 O O . SER A 1 100 ? 8.699 -3.794 -13.244 1.00 92.69 100 SER A O 1
ATOM 711 N N . GLY A 1 101 ? 8.874 -3.510 -15.477 1.00 92.94 101 GLY A N 1
ATOM 712 C CA . GLY A 1 101 ? 9.432 -4.826 -15.791 1.00 92.94 101 GLY A CA 1
ATOM 713 C C . GLY A 1 101 ? 8.603 -5.553 -16.846 1.00 92.94 101 GLY A C 1
ATOM 714 O O . GLY A 1 101 ? 7.593 -5.033 -17.320 1.00 92.94 101 GLY A O 1
ATOM 715 N N . GLU A 1 102 ? 9.058 -6.741 -17.233 1.00 96.31 102 GLU A N 1
ATOM 716 C CA . GLU A 1 102 ? 8.301 -7.628 -18.117 1.00 96.31 102 GLU A CA 1
ATOM 717 C C . GLU A 1 102 ? 7.172 -8.326 -17.351 1.00 96.31 102 GLU A C 1
ATOM 719 O O . GLU A 1 102 ? 7.276 -8.563 -16.147 1.00 96.31 102 GLU A O 1
ATOM 724 N N . LEU A 1 103 ? 6.096 -8.679 -18.058 1.00 97.12 103 LEU A N 1
ATOM 725 C CA . LEU A 1 103 ? 5.008 -9.462 -17.484 1.00 97.12 103 LEU A CA 1
ATOM 726 C C . LEU A 1 103 ? 5.490 -10.889 -17.190 1.00 97.12 103 LEU A C 1
ATOM 728 O O . LEU A 1 103 ? 5.737 -11.673 -18.105 1.00 97.12 103 LEU A O 1
ATOM 732 N N . VAL A 1 104 ? 5.569 -11.232 -15.907 1.00 97.62 104 VAL A N 1
ATOM 733 C CA . VAL A 1 104 ? 5.850 -12.589 -15.427 1.00 97.62 104 VAL A CA 1
ATOM 734 C C . VAL A 1 104 ? 4.630 -13.087 -14.666 1.00 97.62 104 VAL A C 1
ATOM 736 O O . VAL A 1 104 ? 4.164 -12.414 -13.754 1.00 97.62 104 VAL A O 1
ATOM 739 N N . ALA A 1 105 ? 4.107 -14.261 -15.020 1.00 98.06 105 ALA A N 1
ATOM 740 C CA . ALA A 1 105 ? 2.931 -14.813 -14.354 1.00 98.06 105 ALA A CA 1
ATOM 741 C C . ALA A 1 105 ? 3.190 -15.077 -12.861 1.00 98.06 105 ALA A C 1
ATOM 743 O O . ALA A 1 105 ? 4.236 -15.615 -12.491 1.00 98.06 105 ALA A O 1
ATOM 744 N N . ASN A 1 106 ? 2.203 -14.757 -12.021 1.00 97.56 106 ASN A N 1
ATOM 745 C CA . ASN A 1 106 ? 2.221 -14.932 -10.565 1.00 97.56 106 ASN A CA 1
ATOM 746 C C . ASN A 1 106 ? 3.275 -14.078 -9.835 1.00 97.56 106 ASN A C 1
ATOM 748 O O . ASN A 1 106 ? 3.659 -14.394 -8.705 1.00 97.56 106 ASN A O 1
ATOM 752 N N . GLN A 1 107 ? 3.748 -12.988 -10.445 1.00 97.00 107 GLN A N 1
ATOM 753 C CA . GLN A 1 107 ? 4.720 -12.090 -9.829 1.00 97.00 107 GLN A CA 1
ATOM 754 C C . GLN A 1 107 ? 4.025 -11.060 -8.931 1.00 97.00 107 GLN A C 1
ATOM 756 O O . GLN A 1 107 ? 3.094 -10.369 -9.340 1.00 97.00 107 GLN A O 1
ATOM 761 N N . TYR A 1 108 ? 4.495 -10.939 -7.689 1.00 96.19 108 TYR A N 1
ATOM 762 C CA . TYR A 1 108 ? 4.002 -9.938 -6.743 1.00 96.19 108 TYR A CA 1
ATOM 763 C C . TYR A 1 108 ? 4.575 -8.549 -7.033 1.00 96.19 108 TYR A C 1
ATOM 765 O O . TYR A 1 108 ? 5.764 -8.415 -7.332 1.00 96.19 108 TYR A O 1
ATOM 773 N N . VAL A 1 109 ? 3.741 -7.520 -6.864 1.00 96.50 109 VAL A N 1
ATOM 774 C CA . VAL A 1 109 ? 4.136 -6.107 -6.982 1.00 96.50 109 VAL A CA 1
ATOM 775 C C . VAL A 1 109 ? 4.222 -5.445 -5.607 1.00 96.50 109 VAL A C 1
ATOM 777 O O . VAL A 1 109 ? 5.286 -4.974 -5.214 1.00 96.50 109 VAL A O 1
ATOM 780 N N . ILE A 1 110 ? 3.114 -5.415 -4.864 1.00 96.88 110 ILE A N 1
ATOM 781 C CA . ILE A 1 110 ? 3.003 -4.794 -3.534 1.00 96.88 110 ILE A CA 1
ATOM 782 C C . ILE A 1 110 ? 1.853 -5.438 -2.759 1.00 96.88 110 ILE A C 1
ATOM 784 O O . ILE A 1 110 ? 0.890 -5.911 -3.361 1.00 96.88 110 ILE A O 1
ATOM 788 N N . ALA A 1 111 ? 1.931 -5.423 -1.431 1.00 97.88 111 ALA A N 1
ATOM 789 C CA . ALA A 1 111 ? 0.807 -5.710 -0.552 1.00 97.88 111 ALA A CA 1
ATOM 790 C C . ALA A 1 111 ? 0.613 -4.578 0.465 1.00 97.88 111 ALA A C 1
ATOM 792 O O . ALA A 1 111 ? 1.583 -3.946 0.883 1.00 97.88 111 ALA A O 1
ATOM 793 N N . LEU A 1 112 ? -0.640 -4.327 0.843 1.00 98.00 112 LEU A N 1
ATOM 794 C CA . LEU A 1 112 ? -1.049 -3.365 1.858 1.00 98.00 112 LEU A CA 1
ATOM 795 C C . LEU A 1 112 ? -1.746 -4.125 2.984 1.00 98.00 112 LEU A C 1
ATOM 797 O O . LEU A 1 112 ? -2.847 -4.655 2.803 1.00 98.00 112 LEU A O 1
ATOM 801 N N . TYR A 1 113 ? -1.097 -4.141 4.144 1.00 97.56 113 TYR A N 1
ATOM 802 C CA . TYR A 1 113 ? -1.605 -4.768 5.354 1.00 97.56 113 TYR A CA 1
ATOM 803 C C . TYR A 1 113 ? -1.809 -3.716 6.434 1.00 97.56 113 TYR A C 1
ATOM 805 O O . TYR A 1 113 ? -0.908 -2.930 6.716 1.00 97.56 113 TYR A O 1
ATOM 813 N N . TRP A 1 114 ? -2.985 -3.727 7.055 1.00 97.81 114 TRP A N 1
ATOM 814 C CA . TRP A 1 114 ? -3.286 -2.893 8.213 1.00 97.81 114 TRP A CA 1
ATOM 815 C C . TRP A 1 114 ? -3.928 -3.745 9.308 1.00 97.81 114 TRP A C 1
ATOM 817 O O . TRP A 1 114 ? -5.157 -3.771 9.431 1.00 97.81 114 TRP A O 1
ATOM 827 N N . PRO A 1 115 ? -3.115 -4.487 10.079 1.00 96.50 115 PRO A N 1
ATOM 828 C CA . PRO A 1 115 ? -3.591 -5.144 11.284 1.00 96.50 115 PRO A CA 1
ATOM 829 C C . PRO A 1 115 ? -3.969 -4.106 12.339 1.00 96.50 115 PRO A C 1
ATOM 831 O O . PRO A 1 115 ? -3.286 -3.094 12.502 1.00 96.50 115 PRO A O 1
ATOM 834 N N . VAL A 1 116 ? -5.047 -4.370 13.074 1.00 96.69 116 VAL A N 1
ATOM 835 C CA . VAL A 1 116 ? -5.518 -3.493 14.151 1.00 96.69 116 VAL A CA 1
ATOM 836 C C . VAL A 1 116 ? -5.566 -4.237 15.475 1.00 96.69 116 VAL A C 1
ATOM 838 O O . VAL A 1 116 ? -6.017 -5.378 15.564 1.00 96.69 116 VAL A O 1
ATOM 841 N N . SER A 1 117 ? -5.107 -3.567 16.529 1.00 95.19 117 SER A N 1
ATOM 842 C CA . SER A 1 117 ? -5.058 -4.130 17.883 1.00 95.19 117 SER A CA 1
ATOM 843 C C . SER A 1 117 ? -6.442 -4.321 18.507 1.00 95.19 117 SER A C 1
ATOM 845 O O . SER A 1 117 ? -6.601 -5.118 19.428 1.00 95.19 117 SER A O 1
ATOM 847 N N . SER A 1 118 ? -7.445 -3.580 18.034 1.00 95.06 118 SER A N 1
ATOM 848 C CA . SER A 1 118 ? -8.826 -3.651 18.508 1.00 95.06 118 SER A CA 1
ATOM 849 C C . SER A 1 118 ? -9.790 -3.076 17.472 1.00 95.06 118 SER A C 1
ATOM 851 O O . SER A 1 118 ? -9.400 -2.277 16.620 1.00 95.06 118 SER A O 1
ATOM 853 N N . LEU A 1 119 ? -11.056 -3.484 17.566 1.00 96.56 119 LEU A N 1
ATOM 854 C CA . LEU A 1 119 ? -12.172 -2.919 16.810 1.00 96.56 119 LEU A CA 1
ATOM 855 C C . LEU A 1 119 ? -13.052 -2.067 17.741 1.00 96.56 119 LEU A C 1
ATOM 857 O O . LEU A 1 119 ? -13.055 -2.302 18.955 1.00 96.56 119 LEU A O 1
ATOM 861 N N . PRO A 1 120 ? -13.820 -1.099 17.206 1.00 96.69 120 PRO A N 1
ATOM 862 C CA . PRO A 1 120 ? -14.811 -0.368 17.990 1.00 96.69 120 PRO A CA 1
ATOM 863 C C . PRO A 1 120 ? -15.823 -1.302 18.670 1.00 96.69 120 PRO A C 1
ATOM 865 O O . PRO A 1 120 ? -16.117 -2.395 18.184 1.00 96.69 120 PRO A O 1
ATOM 868 N N . GLN A 1 121 ? -16.396 -0.863 19.792 1.00 95.88 121 GLN A N 1
ATOM 869 C CA . GLN A 1 121 ? -17.382 -1.657 20.527 1.00 95.88 121 GLN A CA 1
ATOM 870 C C . GLN A 1 121 ? -18.563 -2.054 19.627 1.00 95.88 121 GLN A C 1
ATOM 872 O O . GLN A 1 121 ? -19.153 -1.215 18.951 1.00 95.88 121 GLN A O 1
ATOM 877 N N . GLY A 1 122 ? -18.922 -3.340 19.651 1.00 94.69 122 GLY A N 1
ATOM 878 C CA . GLY A 1 122 ? -20.011 -3.888 18.837 1.00 94.69 122 GLY A CA 1
ATOM 879 C C . GLY A 1 122 ? -19.638 -4.171 17.379 1.00 94.69 122 GLY A C 1
ATOM 880 O O . GLY A 1 122 ? -20.466 -4.708 16.650 1.00 94.69 122 GLY A O 1
ATOM 881 N N . VAL A 1 123 ? -18.406 -3.868 16.956 1.00 95.06 123 VAL A N 1
ATOM 882 C CA . VAL A 1 123 ? -17.891 -4.216 15.627 1.00 95.06 123 VAL A CA 1
ATOM 883 C C . VAL A 1 123 ? -17.130 -5.533 15.710 1.00 95.06 123 VAL A C 1
ATOM 885 O O . VAL A 1 123 ? -16.227 -5.698 16.528 1.00 95.06 123 VAL A O 1
ATOM 888 N N . THR A 1 124 ? -17.484 -6.473 14.837 1.00 92.00 124 THR A N 1
ATOM 889 C CA . THR A 1 124 ? -16.774 -7.745 14.667 1.00 92.00 124 THR A CA 1
ATOM 890 C C . THR A 1 124 ? -16.599 -8.023 13.182 1.00 92.00 124 THR A C 1
ATOM 892 O O . THR A 1 124 ? -17.494 -7.735 12.387 1.00 92.00 124 THR A O 1
ATOM 895 N N . LEU A 1 125 ? -15.434 -8.548 12.803 1.00 90.12 125 LEU A N 1
ATOM 896 C CA . LEU A 1 125 ? -15.217 -9.078 11.461 1.00 90.12 125 LEU A CA 1
ATOM 897 C C . LEU A 1 125 ? -15.726 -10.521 11.417 1.00 90.12 125 LEU A C 1
ATOM 899 O O . LEU A 1 125 ? -15.520 -11.287 12.356 1.00 90.12 125 LEU A O 1
ATOM 903 N N . THR A 1 126 ? -16.419 -10.881 10.342 1.00 90.00 126 THR A N 1
ATOM 904 C CA . THR A 1 126 ? -16.909 -12.247 10.122 1.00 90.00 126 THR A CA 1
ATOM 905 C C . THR A 1 126 ? -15.825 -13.122 9.494 1.00 90.00 126 THR A C 1
ATOM 907 O O . THR A 1 126 ? -15.051 -12.631 8.676 1.00 90.00 126 THR A O 1
ATOM 910 N N . GLY A 1 127 ? -15.846 -14.425 9.780 1.00 82.44 127 GLY A N 1
ATOM 911 C CA . GLY A 1 127 ? -14.893 -15.404 9.242 1.00 82.44 127 GLY A CA 1
ATOM 912 C C . GLY A 1 127 ? -13.824 -15.819 10.256 1.00 82.44 127 GLY A C 1
ATOM 913 O O . GLY A 1 127 ? -13.748 -15.272 11.353 1.00 82.44 127 GLY A O 1
ATOM 914 N N . ASP A 1 128 ? -12.996 -16.793 9.873 1.00 75.69 128 ASP A N 1
ATOM 915 C CA . ASP A 1 128 ? -12.087 -17.508 10.784 1.00 75.69 128 ASP A CA 1
ATOM 916 C C . ASP A 1 128 ? -10.610 -17.070 10.661 1.00 75.69 128 ASP A C 1
ATOM 918 O O . ASP A 1 128 ? -9.699 -17.815 11.016 1.00 75.69 128 ASP A O 1
ATOM 922 N N . ALA A 1 129 ? -10.342 -15.851 10.180 1.00 72.75 129 ALA A N 1
ATOM 923 C CA . ALA A 1 129 ? -8.986 -15.372 9.861 1.00 72.75 129 ALA A CA 1
ATOM 924 C C . ALA A 1 129 ? -8.042 -15.218 11.0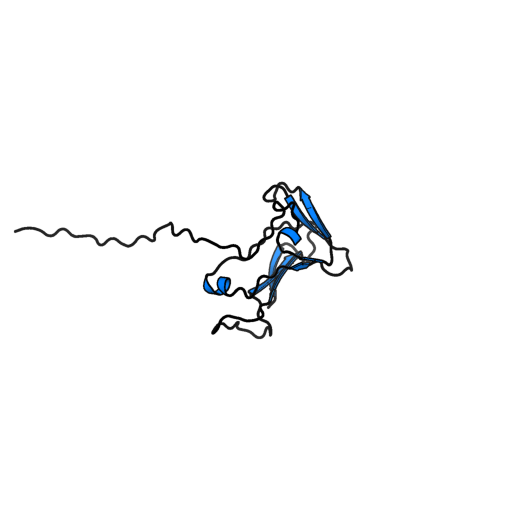80 1.00 72.75 129 ALA A C 1
ATOM 926 O O . ALA A 1 129 ? -6.842 -14.973 10.928 1.00 72.75 129 ALA A O 1
ATOM 927 N N . GLY A 1 130 ? -8.571 -15.302 12.308 1.00 83.44 130 GLY A N 1
ATOM 928 C CA . GLY A 1 130 ? -7.808 -15.221 13.563 1.00 83.44 130 GLY A CA 1
ATOM 929 C C . GLY A 1 130 ? -7.160 -13.861 13.861 1.00 83.44 130 GLY A C 1
ATOM 930 O O . GLY A 1 130 ? -6.604 -13.681 14.941 1.00 83.44 130 GLY A O 1
ATOM 931 N N . ASN A 1 131 ? -7.242 -12.898 12.939 1.00 90.56 131 ASN A N 1
ATOM 932 C CA . ASN A 1 131 ? -6.640 -11.572 13.035 1.00 90.56 131 ASN A CA 1
ATOM 933 C C . ASN A 1 131 ? -7.603 -10.514 12.483 1.00 90.56 131 ASN A C 1
ATOM 935 O O . ASN A 1 131 ? -8.290 -10.753 11.491 1.00 90.56 131 ASN A O 1
ATOM 939 N N . ASN A 1 132 ? -7.607 -9.321 13.082 1.00 94.19 132 ASN A N 1
ATOM 940 C CA . ASN A 1 132 ? -8.373 -8.186 12.570 1.00 94.19 132 ASN A CA 1
ATOM 941 C C . ASN A 1 132 ? -7.490 -7.320 11.670 1.00 94.19 132 ASN A C 1
ATOM 943 O O . ASN A 1 132 ? -6.521 -6.725 12.147 1.00 94.19 132 ASN A O 1
ATOM 947 N N . LEU A 1 133 ? -7.829 -7.234 10.381 1.00 95.81 133 LEU A N 1
ATOM 948 C CA . LEU A 1 133 ? -7.145 -6.379 9.412 1.00 95.81 133 LEU A CA 1
ATOM 949 C C . LEU A 1 133 ? -8.159 -5.484 8.693 1.00 95.81 133 LEU A C 1
ATOM 951 O O . LEU A 1 133 ? -9.153 -5.978 8.166 1.00 95.81 133 LEU A O 1
ATOM 955 N N . LEU A 1 134 ? -7.889 -4.177 8.633 1.00 95.81 134 LEU A N 1
ATOM 956 C CA . LEU A 1 134 ? -8.686 -3.227 7.839 1.00 95.81 134 LEU A CA 1
ATOM 957 C C . LEU A 1 134 ? -8.258 -3.187 6.367 1.00 95.81 134 LEU A C 1
ATOM 959 O O . LEU A 1 134 ? -9.019 -2.758 5.505 1.00 95.81 134 LEU A O 1
ATOM 963 N N . ALA A 1 135 ? -7.047 -3.660 6.078 1.00 96.50 135 ALA A N 1
ATOM 964 C CA . ALA A 1 135 ? -6.555 -3.908 4.733 1.00 96.50 135 ALA A CA 1
ATOM 965 C C . ALA A 1 135 ? -5.720 -5.189 4.732 1.00 96.50 135 ALA A C 1
ATOM 967 O O . ALA A 1 135 ? -4.875 -5.379 5.609 1.00 96.50 135 ALA A O 1
ATOM 968 N N . ALA A 1 136 ? -5.954 -6.049 3.745 1.00 96.50 136 ALA A N 1
ATOM 969 C CA . ALA A 1 136 ? -5.117 -7.213 3.465 1.00 96.50 136 ALA A CA 1
ATOM 970 C C . ALA A 1 136 ? -5.097 -7.478 1.957 1.00 96.50 136 ALA A C 1
ATOM 972 O O . ALA A 1 136 ? -5.457 -8.551 1.479 1.00 96.50 136 ALA A O 1
ATOM 973 N N . PHE A 1 137 ? -4.757 -6.445 1.190 1.00 97.75 137 PHE A N 1
ATOM 974 C CA . PHE A 1 137 ? -4.800 -6.489 -0.268 1.00 97.75 137 PHE A CA 1
ATOM 975 C C . PHE A 1 137 ? -3.403 -6.674 -0.835 1.00 97.75 137 PHE A C 1
ATOM 977 O O . PHE A 1 137 ? -2.445 -6.092 -0.329 1.00 97.75 137 PHE A O 1
ATOM 984 N N . TYR A 1 138 ? -3.279 -7.428 -1.917 1.00 98.25 138 TYR A N 1
ATOM 985 C CA . TYR A 1 138 ? -2.030 -7.521 -2.659 1.00 98.25 138 TYR A CA 1
ATOM 986 C C . TYR A 1 138 ? -2.264 -7.416 -4.155 1.00 98.25 138 TYR A C 1
ATOM 988 O O . TYR A 1 138 ? -3.341 -7.713 -4.665 1.00 98.25 138 TYR A O 1
ATOM 996 N N . ILE A 1 139 ? -1.228 -6.963 -4.848 1.00 98.38 139 ILE A N 1
ATOM 997 C CA . ILE A 1 139 ? -1.206 -6.809 -6.290 1.00 98.38 139 ILE A CA 1
ATOM 998 C C . ILE A 1 139 ? -0.273 -7.868 -6.860 1.00 98.38 139 ILE A C 1
ATOM 1000 O O . ILE A 1 139 ? 0.902 -7.941 -6.480 1.00 98.38 139 ILE A O 1
ATOM 1004 N N . GLN A 1 140 ? -0.800 -8.684 -7.764 1.00 98.25 140 GLN A N 1
ATOM 1005 C CA . GLN A 1 140 ? -0.072 -9.771 -8.406 1.00 98.25 140 GLN A CA 1
ATOM 1006 C C . GLN A 1 140 ? -0.481 -9.867 -9.871 1.00 98.25 140 GLN A C 1
ATOM 1008 O O . GLN A 1 140 ? -1.646 -9.673 -10.218 1.00 98.25 140 GLN A O 1
ATOM 1013 N N . THR A 1 141 ? 0.476 -10.164 -10.737 1.00 98.38 141 THR A N 1
ATOM 1014 C CA . THR A 1 141 ? 0.198 -10.472 -12.137 1.00 98.38 141 THR A CA 1
ATOM 1015 C C . THR A 1 141 ? -0.324 -11.896 -12.296 1.00 98.38 141 THR A C 1
ATOM 1017 O O . THR A 1 141 ? 0.135 -12.815 -11.615 1.00 98.38 141 THR A O 1
ATOM 1020 N N . ASP A 1 142 ? -1.224 -12.112 -13.247 1.00 97.81 142 ASP A N 1
ATOM 1021 C CA . ASP A 1 142 ? -1.407 -13.434 -13.850 1.00 97.81 142 ASP A CA 1
ATOM 1022 C C . ASP A 1 142 ? -0.664 -13.509 -15.199 1.00 97.81 142 ASP A C 1
ATOM 1024 O O . ASP A 1 142 ? 0.300 -12.779 -15.432 1.00 97.81 142 ASP A O 1
ATOM 1028 N N . ALA A 1 143 ? -1.043 -14.433 -16.083 1.00 97.50 143 ALA A N 1
ATOM 1029 C CA . ALA A 1 143 ? -0.411 -14.568 -17.394 1.00 97.50 143 ALA A CA 1
ATOM 1030 C C . ALA A 1 143 ? -0.666 -13.384 -18.354 1.00 97.50 143 ALA A C 1
ATOM 1032 O O . ALA A 1 143 ? -0.064 -13.358 -19.430 1.00 97.50 143 ALA A O 1
ATOM 1033 N N . LYS A 1 144 ? -1.576 -12.457 -18.026 1.00 97.69 144 LYS A N 1
ATOM 1034 C CA . LYS A 1 144 ? -2.046 -11.370 -18.904 1.00 97.69 144 LYS A CA 1
ATOM 1035 C C . LYS A 1 144 ? -2.289 -10.056 -18.165 1.00 97.69 144 LYS A C 1
ATOM 1037 O O . LYS A 1 144 ? -1.980 -9.001 -18.713 1.00 97.69 144 LYS A O 1
ATOM 1042 N N . ASP A 1 145 ? -2.821 -10.131 -16.952 1.00 98.12 145 ASP A N 1
ATOM 1043 C CA . ASP A 1 145 ? -3.399 -8.999 -16.239 1.00 98.12 145 ASP A CA 1
ATOM 1044 C C . ASP A 1 145 ? -2.673 -8.706 -14.923 1.00 98.12 145 ASP A C 1
ATOM 1046 O O . ASP A 1 145 ? -1.938 -9.532 -14.374 1.00 98.12 145 ASP A O 1
ATOM 1050 N N . LEU A 1 146 ? -2.888 -7.491 -14.416 1.00 98.06 146 LEU A N 1
ATOM 1051 C CA . LEU A 1 146 ? -2.470 -7.063 -13.087 1.00 98.06 146 LEU A CA 1
ATOM 1052 C C . LEU A 1 146 ? -3.692 -7.054 -12.167 1.00 98.06 146 LEU A C 1
ATOM 1054 O O . LEU A 1 146 ? -4.595 -6.235 -12.341 1.00 98.06 146 LEU A O 1
ATOM 1058 N N . ASN A 1 147 ? -3.703 -7.939 -11.177 1.00 98.38 147 ASN A N 1
ATOM 1059 C CA . ASN A 1 147 ? -4.870 -8.191 -10.343 1.00 98.38 147 ASN A CA 1
ATOM 1060 C C . ASN A 1 147 ? -4.708 -7.592 -8.948 1.00 98.38 147 ASN A C 1
ATOM 1062 O O . ASN A 1 147 ? -3.616 -7.606 -8.378 1.00 98.38 147 ASN A O 1
ATOM 1066 N N . VAL A 1 148 ? -5.818 -7.115 -8.382 1.00 98.25 148 VAL A N 1
ATOM 1067 C CA . VAL A 1 148 ? -5.933 -6.783 -6.958 1.00 98.25 148 VAL A CA 1
ATOM 1068 C C . VAL A 1 148 ? -6.643 -7.936 -6.266 1.00 98.25 148 VAL A C 1
ATOM 1070 O O . VAL A 1 148 ? -7.765 -8.289 -6.621 1.00 98.25 148 VAL A O 1
ATOM 1073 N N . MET A 1 149 ? -5.982 -8.505 -5.272 1.00 98.44 149 MET A N 1
ATOM 1074 C CA . MET A 1 149 ? -6.417 -9.699 -4.564 1.00 98.44 149 MET A CA 1
ATOM 1075 C C . MET A 1 149 ? -6.593 -9.390 -3.079 1.00 98.44 149 MET A C 1
ATOM 1077 O O . MET A 1 149 ? -5.918 -8.514 -2.536 1.00 98.44 149 MET A O 1
ATOM 1081 N N . TYR A 1 150 ? -7.477 -10.130 -2.412 1.00 96.44 150 TYR A N 1
ATOM 1082 C CA . TYR A 1 150 ? -7.670 -10.068 -0.964 1.00 96.44 150 TYR A CA 1
ATOM 1083 C C . TYR A 1 150 ? -7.070 -11.318 -0.306 1.00 96.44 150 TYR A C 1
ATOM 1085 O O . TYR A 1 150 ? -7.247 -12.425 -0.812 1.00 96.44 150 TYR A O 1
ATOM 1093 N N . HIS A 1 151 ? -6.322 -11.130 0.781 1.00 94.75 151 HIS A N 1
ATOM 1094 C CA . HIS A 1 151 ? -5.688 -12.183 1.572 1.00 94.75 151 HIS A CA 1
ATOM 1095 C C . HIS A 1 151 ? -6.404 -12.282 2.920 1.00 94.75 151 HIS A C 1
ATOM 1097 O O . HIS A 1 151 ? -6.097 -11.527 3.844 1.00 94.75 151 HIS A O 1
ATOM 1103 N N . ASN A 1 152 ? -7.392 -13.168 2.997 1.00 86.62 152 ASN A N 1
ATOM 1104 C CA . ASN A 1 152 ? -8.299 -13.315 4.133 1.00 86.62 152 ASN A CA 1
ATOM 1105 C C . ASN A 1 152 ? -8.333 -14.721 4.717 1.00 86.62 152 ASN A C 1
ATOM 1107 O O . ASN A 1 152 ? -7.845 -15.658 4.047 1.00 86.62 152 ASN A O 1
#

InterPro domains:
  IPR046587 Domain of unknown function DUF6645 [PF20350] (87-152)

pLDDT: mean 89.18, std 16.15, range [40.72, 98.5]